Protein AF-A0A965SFL3-F1 (afdb_monomer)

Secondary structure (DSSP, 8-state):
-EEESS-SSS-HHHHHHHHHHTTPPPEEE---TTHHHHSHHHHHHHHHHHHHHHHHS-STTSS--

pLDDT: mean 90.81, std 15.72, range [41.16, 98.62]

Solvent-accessible surface area (backbone atoms only — not comparable to full-atom values): 3907 Å² total; per-residue (Å²): 70,77,38,39,69,58,14,77,88,64,39,39,70,60,51,50,53,51,29,63,75,65,74,43,64,79,43,83,39,90,33,41,79,56,26,64,74,80,38,45,66,62,40,49,51,50,51,53,50,44,54,49,52,63,74,70,45,78,80,86,76,82,84,82,132

Sequence (65 aa):
MVLTTRDQLVPPRKQRQLAETASADVIPLDGDHFVNVLQPAEFSVATTRAVRQVLVAPAAGLVAR

Mean predicted aligned error: 5.35 Å

Structure (mmCIF, N/CA/C/O backbone):
data_AF-A0A965SFL3-F1
#
_entry.id   AF-A0A965SFL3-F1
#
loop_
_atom_site.group_PDB
_atom_site.id
_atom_site.type_symbol
_atom_site.label_atom_id
_atom_site.label_alt_id
_atom_site.label_comp_id
_atom_site.label_asym_id
_atom_site.label_entity_id
_atom_site.label_seq_id
_atom_site.pdbx_PDB_ins_code
_atom_site.Cartn_x
_atom_site.Cartn_y
_atom_site.Cartn_z
_atom_site.occupancy
_atom_site.B_iso_or_equiv
_atom_site.auth_seq_id
_atom_site.auth_comp_id
_atom_site.auth_asym_id
_atom_site.auth_atom_id
_atom_site.pdbx_PDB_model_num
ATOM 1 N N . MET A 1 1 ? -6.066 -0.400 3.076 1.00 92.19 1 MET A N 1
ATOM 2 C CA . MET A 1 1 ? -4.730 0.235 3.039 1.00 92.19 1 MET A CA 1
ATOM 3 C C . MET A 1 1 ? -3.796 -0.611 2.186 1.00 92.19 1 MET A C 1
ATOM 5 O O . MET A 1 1 ? -3.774 -1.822 2.361 1.00 92.19 1 MET A O 1
ATOM 9 N N . VAL A 1 2 ? -3.040 0.001 1.272 1.00 97.88 2 VAL A N 1
ATOM 10 C CA . VAL A 1 2 ? -1.967 -0.694 0.539 1.00 97.88 2 VAL A CA 1
ATOM 11 C C . VAL A 1 2 ? -0.728 -0.760 1.433 1.00 97.88 2 VAL A C 1
ATOM 13 O O . VAL A 1 2 ? -0.358 0.253 2.022 1.00 97.88 2 VAL A O 1
ATOM 16 N N . LEU A 1 3 ? -0.119 -1.940 1.550 1.00 98.50 3 LEU A N 1
ATOM 17 C CA . LEU A 1 3 ? 1.081 -2.176 2.352 1.00 98.50 3 LEU A CA 1
ATOM 18 C C . LEU A 1 3 ? 2.197 -2.739 1.480 1.00 98.50 3 LEU A C 1
ATOM 20 O O . LEU A 1 3 ? 2.048 -3.822 0.924 1.00 98.50 3 LEU A O 1
ATOM 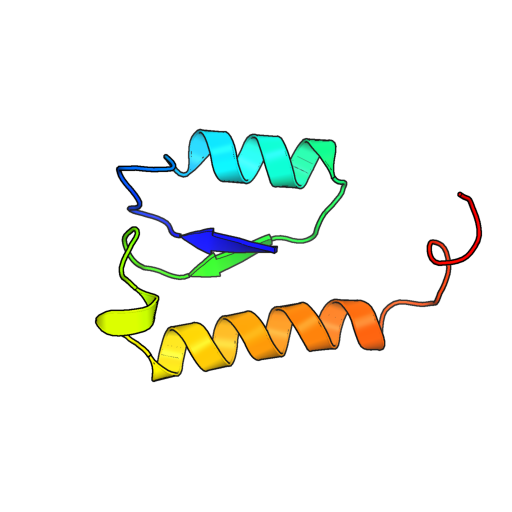24 N N . THR A 1 4 ? 3.330 -2.052 1.414 1.00 98.56 4 THR A N 1
ATOM 25 C CA . THR A 1 4 ? 4.518 -2.506 0.674 1.00 98.56 4 THR A CA 1
ATOM 26 C C . THR A 1 4 ? 5.382 -3.435 1.524 1.00 98.56 4 THR A C 1
ATOM 28 O O . THR A 1 4 ? 5.632 -3.154 2.698 1.00 98.56 4 THR A O 1
ATOM 31 N N . THR A 1 5 ? 5.864 -4.542 0.959 1.00 98.44 5 THR A N 1
ATOM 32 C CA . THR A 1 5 ? 6.564 -5.606 1.712 1.00 98.44 5 THR A CA 1
ATOM 33 C C . THR A 1 5 ? 8.051 -5.347 1.968 1.00 98.44 5 THR A C 1
ATOM 35 O O . THR A 1 5 ? 8.605 -5.948 2.889 1.00 98.44 5 THR A O 1
ATOM 38 N N . ARG A 1 6 ? 8.701 -4.465 1.195 1.00 98.25 6 ARG A N 1
ATOM 39 C CA . ARG A 1 6 ? 10.152 -4.188 1.247 1.00 98.25 6 ARG A CA 1
ATOM 40 C C . ARG A 1 6 ? 10.505 -2.703 1.394 1.00 98.25 6 ARG A C 1
ATOM 42 O O . ARG A 1 6 ? 11.654 -2.326 1.176 1.00 98.25 6 ARG A O 1
ATOM 49 N N . ASP A 1 7 ? 9.545 -1.848 1.737 1.00 98.38 7 ASP A N 1
ATOM 50 C CA . ASP A 1 7 ? 9.799 -0.414 1.920 1.00 98.38 7 ASP A CA 1
ATOM 51 C C . ASP A 1 7 ? 10.788 -0.171 3.072 1.00 98.38 7 ASP A C 1
ATOM 53 O O . ASP A 1 7 ? 10.601 -0.649 4.191 1.00 98.38 7 ASP A O 1
ATOM 57 N N . GLN A 1 8 ? 11.867 0.555 2.780 1.00 96.94 8 GLN A N 1
ATOM 58 C CA . GLN A 1 8 ? 12.924 0.870 3.740 1.00 96.94 8 GLN A CA 1
ATOM 59 C C . GLN A 1 8 ? 12.745 2.247 4.398 1.00 96.94 8 GLN A C 1
ATOM 61 O O . GLN A 1 8 ? 13.272 2.467 5.488 1.00 96.94 8 GLN A O 1
ATOM 66 N N . LEU A 1 9 ? 11.989 3.159 3.778 1.00 98.06 9 LEU A N 1
ATOM 67 C CA . LEU A 1 9 ? 11.705 4.491 4.321 1.00 98.06 9 LEU A CA 1
ATOM 68 C C . LEU A 1 9 ? 10.534 4.442 5.306 1.00 98.06 9 LEU A C 1
ATOM 70 O O . LEU A 1 9 ? 10.589 5.035 6.386 1.00 98.06 9 LEU A O 1
ATOM 74 N N . VAL A 1 10 ? 9.507 3.660 4.977 1.00 97.81 10 VAL A N 1
ATOM 75 C CA . VAL A 1 10 ? 8.398 3.322 5.870 1.00 97.81 10 VAL A CA 1
ATOM 76 C C . VAL A 1 10 ? 8.359 1.803 6.051 1.00 97.81 10 VAL A C 1
ATOM 78 O O . VAL A 1 10 ? 7.614 1.117 5.355 1.00 97.81 10 VAL A O 1
ATOM 81 N N . PRO A 1 11 ? 9.126 1.245 7.008 1.00 98.31 11 PRO A N 1
ATOM 82 C CA . PRO A 1 11 ? 9.223 -0.199 7.199 1.00 98.31 11 PRO A CA 1
ATOM 83 C C . PRO A 1 11 ? 7.857 -0.892 7.329 1.00 98.31 11 PRO A C 1
ATOM 85 O O . PRO A 1 11 ? 6.997 -0.368 8.049 1.00 98.31 11 PRO A O 1
ATOM 88 N N . PRO A 1 12 ? 7.667 -2.108 6.772 1.00 98.50 12 PRO A N 1
ATOM 89 C CA . PRO A 1 12 ? 6.388 -2.824 6.804 1.00 98.50 12 PRO A CA 1
ATOM 90 C C . PRO A 1 12 ? 5.778 -2.938 8.204 1.00 98.50 12 PRO A C 1
ATOM 92 O O . PRO A 1 12 ? 4.566 -2.844 8.358 1.00 98.50 12 PRO A O 1
ATOM 95 N N . ARG A 1 13 ? 6.606 -3.070 9.251 1.00 98.44 13 ARG A N 1
ATOM 96 C CA . ARG A 1 13 ? 6.137 -3.091 10.649 1.00 98.44 13 ARG A CA 1
ATOM 97 C C . ARG A 1 13 ? 5.329 -1.845 11.034 1.00 98.44 13 ARG A C 1
ATOM 99 O O . ARG A 1 13 ? 4.312 -1.971 11.701 1.00 98.44 13 ARG A O 1
ATOM 106 N N . LYS A 1 14 ? 5.750 -0.655 10.588 1.00 98.50 14 LYS A N 1
ATOM 107 C CA . LYS A 1 14 ? 5.054 0.608 10.875 1.00 98.50 14 LYS A CA 1
ATOM 108 C C . LYS A 1 14 ? 3.755 0.703 10.079 1.00 98.50 14 LYS A C 1
ATOM 110 O O . LYS A 1 14 ? 2.759 1.189 10.598 1.00 98.50 14 LYS A O 1
ATOM 115 N N . GLN A 1 15 ? 3.755 0.198 8.846 1.00 98.50 15 GLN A N 1
ATOM 116 C CA . GLN A 1 15 ? 2.551 0.138 8.018 1.00 98.50 15 GLN A CA 1
ATOM 117 C C . GLN A 1 15 ? 1.495 -0.799 8.628 1.00 98.50 15 GLN A C 1
ATOM 119 O O . GLN A 1 15 ? 0.328 -0.427 8.691 1.00 98.50 15 GLN A O 1
ATOM 124 N N . ARG A 1 16 ? 1.903 -1.971 9.148 1.00 98.56 16 ARG A N 1
ATOM 125 C CA . ARG A 1 16 ? 1.006 -2.885 9.886 1.00 98.56 16 ARG A CA 1
ATOM 126 C C . ARG A 1 16 ? 0.435 -2.225 11.139 1.00 98.56 16 ARG A C 1
ATOM 128 O O . ARG A 1 16 ? -0.775 -2.227 11.307 1.00 98.56 16 ARG A O 1
ATOM 135 N N . GLN A 1 17 ? 1.282 -1.583 11.948 1.00 98.56 17 GLN A N 1
ATOM 136 C CA . GLN A 1 17 ? 0.841 -0.867 13.150 1.00 98.56 17 GLN A CA 1
ATOM 137 C C . GLN A 1 17 ? -0.188 0.230 12.829 1.00 98.56 17 GLN A C 1
ATOM 139 O O . GLN A 1 17 ? -1.165 0.404 13.559 1.00 98.56 17 GLN A O 1
ATOM 144 N N . LEU A 1 18 ? 0.013 0.972 11.734 1.00 97.69 18 LEU A N 1
ATOM 145 C CA . LEU A 1 18 ? -0.957 1.961 11.266 1.00 97.69 18 LEU A CA 1
ATOM 146 C C . LEU A 1 18 ? -2.277 1.298 10.857 1.00 97.69 18 LEU A C 1
ATOM 148 O O . LEU A 1 18 ? -3.331 1.779 11.259 1.00 97.69 18 LEU A O 1
ATOM 152 N N . ALA A 1 19 ? -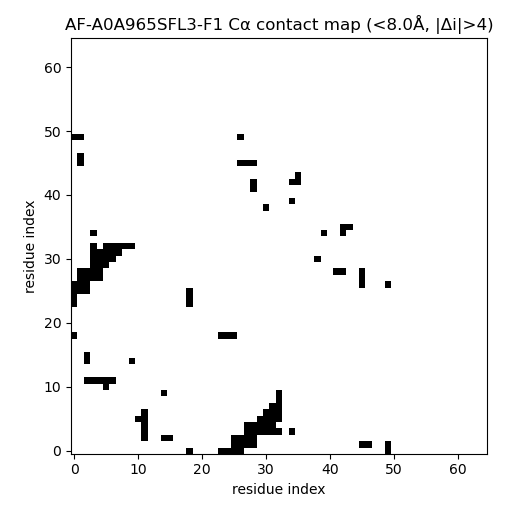2.227 0.205 10.093 1.00 97.31 19 ALA A N 1
ATOM 153 C CA . ALA A 1 19 ? -3.425 -0.519 9.675 1.00 97.31 19 ALA A CA 1
ATOM 154 C C . ALA A 1 19 ? -4.226 -1.047 10.877 1.00 97.31 19 ALA A C 1
ATOM 156 O O . ALA A 1 19 ? -5.437 -0.856 10.926 1.00 97.31 19 ALA A O 1
ATOM 157 N N . GLU A 1 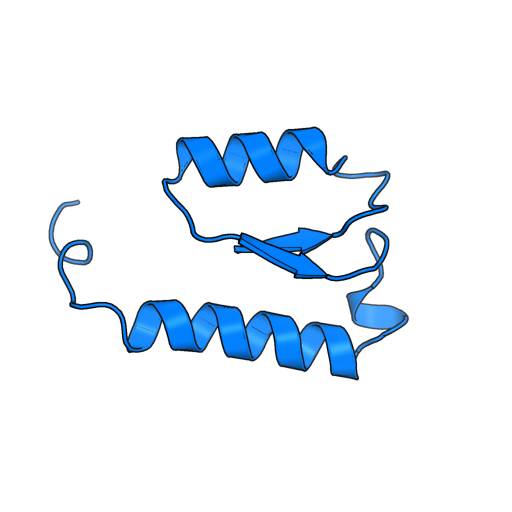20 ? -3.549 -1.624 11.873 1.00 97.69 20 GLU A N 1
ATOM 158 C CA . GLU A 1 20 ? -4.157 -2.082 13.130 1.00 97.69 20 GLU A CA 1
ATOM 159 C C . GLU A 1 20 ? -4.818 -0.923 13.885 1.00 97.69 20 GLU A C 1
ATOM 161 O O . GLU A 1 20 ? -5.993 -0.995 14.239 1.00 97.69 20 GLU A O 1
ATOM 166 N N . THR A 1 21 ? -4.094 0.186 14.063 1.00 97.94 21 THR A N 1
ATOM 167 C CA . THR A 1 21 ? -4.605 1.378 14.763 1.00 97.94 21 THR A CA 1
ATOM 168 C C . THR A 1 21 ? -5.810 1.988 14.043 1.00 97.94 21 THR A C 1
ATOM 170 O O . THR A 1 21 ? -6.746 2.466 14.678 1.00 97.94 21 THR A O 1
ATOM 173 N N . ALA A 1 22 ? -5.802 1.963 12.711 1.00 95.38 22 ALA A N 1
ATOM 174 C CA . ALA A 1 22 ? -6.875 2.486 11.878 1.00 95.38 22 ALA A CA 1
ATOM 175 C C . ALA A 1 22 ? -8.029 1.491 11.665 1.00 95.38 22 ALA A C 1
ATOM 177 O O . ALA A 1 22 ? -8.988 1.845 10.981 1.00 95.38 22 ALA A O 1
ATOM 178 N N . SER A 1 23 ? -7.942 0.263 12.198 1.00 94.81 23 SER A N 1
ATOM 179 C CA . SER A 1 23 ? -8.868 -0.838 11.874 1.00 94.81 23 SER A CA 1
ATOM 180 C C . SER A 1 23 ? -9.065 -1.008 10.359 1.00 94.81 23 SER A C 1
ATOM 182 O O . SER A 1 23 ? -10.178 -1.199 9.874 1.00 94.81 23 SER A O 1
ATOM 184 N N . ALA A 1 24 ? -7.980 -0.869 9.596 1.00 95.00 24 ALA A N 1
ATOM 185 C CA . ALA A 1 24 ? -8.005 -0.874 8.142 1.00 95.00 24 ALA A CA 1
ATOM 186 C C . ALA A 1 24 ? -7.638 -2.250 7.578 1.00 95.00 24 ALA A C 1
ATOM 188 O O . ALA A 1 24 ? -6.614 -2.829 7.944 1.00 95.00 24 ALA A O 1
ATOM 189 N N . ASP A 1 25 ? -8.404 -2.713 6.590 1.00 95.38 25 ASP A N 1
ATOM 190 C CA . ASP A 1 25 ? -8.040 -3.893 5.806 1.00 95.38 25 ASP A CA 1
ATOM 191 C C . ASP A 1 25 ? -6.712 -3.681 5.072 1.00 95.38 25 ASP A C 1
ATOM 193 O O . ASP A 1 25 ? -6.448 -2.606 4.520 1.00 95.38 25 ASP A O 1
ATOM 197 N N . VAL A 1 26 ? -5.873 -4.716 5.025 1.00 96.94 26 VAL A N 1
ATOM 198 C CA . VAL A 1 26 ? -4.550 -4.663 4.389 1.00 96.94 26 VAL A CA 1
ATOM 199 C C . VAL A 1 26 ? -4.585 -5.328 3.015 1.00 96.94 26 VAL A C 1
ATOM 201 O O . VAL A 1 26 ? -4.942 -6.495 2.881 1.00 96.94 26 VAL A O 1
ATOM 204 N N . ILE A 1 27 ? -4.128 -4.599 1.997 1.00 98.25 27 ILE A N 1
ATOM 205 C CA . ILE A 1 27 ? -3.805 -5.127 0.670 1.00 98.25 27 ILE A CA 1
ATOM 206 C C . ILE A 1 27 ? -2.278 -5.150 0.554 1.00 98.25 27 ILE A C 1
ATOM 20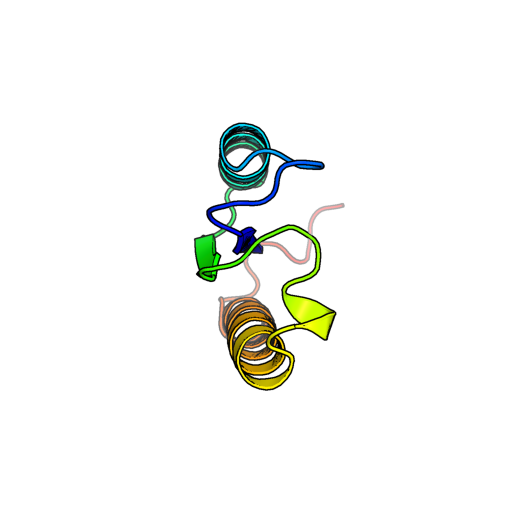8 O O . ILE A 1 27 ? -1.674 -4.088 0.374 1.00 98.25 27 ILE A O 1
ATOM 212 N N . PRO A 1 28 ? -1.632 -6.321 0.685 1.00 97.94 28 PRO A N 1
ATOM 213 C CA . PRO A 1 28 ? -0.195 -6.416 0.504 1.00 97.94 28 PRO A CA 1
ATOM 214 C C . PRO A 1 28 ? 0.164 -6.182 -0.967 1.00 97.94 28 PRO A C 1
ATOM 216 O O . PRO A 1 28 ? -0.480 -6.713 -1.872 1.00 97.94 28 PRO A O 1
ATOM 219 N N . LEU A 1 29 ? 1.216 -5.406 -1.186 1.00 98.62 29 LEU A N 1
ATOM 220 C CA . LEU A 1 29 ? 1.828 -5.143 -2.476 1.00 98.62 29 LEU A CA 1
ATOM 221 C C . LEU A 1 29 ? 3.311 -5.473 -2.364 1.00 98.62 29 LEU A C 1
ATOM 223 O O . LEU A 1 29 ? 4.022 -4.934 -1.513 1.00 98.62 29 LEU A O 1
ATOM 227 N N . ASP A 1 30 ? 3.774 -6.385 -3.208 1.00 98.50 30 ASP A N 1
ATOM 228 C CA . ASP A 1 30 ? 5.185 -6.717 -3.239 1.00 98.50 30 ASP A CA 1
ATOM 229 C C . ASP A 1 30 ? 5.981 -5.573 -3.871 1.00 98.50 30 ASP A C 1
ATOM 231 O O . ASP A 1 30 ? 5.735 -5.223 -5.019 1.00 98.50 30 ASP A O 1
ATOM 235 N N . GLY A 1 31 ? 6.890 -4.956 -3.116 1.00 97.62 31 GLY A N 1
ATOM 236 C CA . GLY A 1 31 ? 7.574 -3.748 -3.573 1.00 97.62 31 GLY A CA 1
ATOM 237 C C . GLY A 1 31 ? 8.239 -2.957 -2.454 1.00 97.62 31 GLY A C 1
ATOM 238 O O . GLY A 1 31 ? 7.991 -3.198 -1.269 1.00 97.62 31 GLY A O 1
ATOM 239 N N . ASP A 1 32 ? 9.111 -2.033 -2.846 1.00 97.69 32 ASP A N 1
ATOM 240 C CA . ASP A 1 32 ? 9.730 -1.058 -1.951 1.00 97.69 32 ASP A CA 1
ATOM 241 C C . ASP A 1 32 ? 8.938 0.263 -1.924 1.00 97.69 32 ASP A C 1
ATOM 243 O O . ASP A 1 32 ? 7.782 0.322 -2.346 1.00 97.69 32 ASP A O 1
ATOM 247 N N . HIS A 1 33 ? 9.560 1.327 -1.414 1.00 98.31 33 HIS A N 1
ATOM 248 C CA . HIS A 1 33 ? 8.945 2.649 -1.319 1.00 98.31 33 HIS A CA 1
ATOM 249 C C . HIS A 1 33 ? 8.535 3.237 -2.677 1.00 98.31 33 HIS A C 1
ATOM 251 O O . HIS A 1 33 ? 7.560 3.979 -2.764 1.00 98.31 33 HIS A O 1
ATOM 257 N N . PHE A 1 34 ? 9.277 2.911 -3.737 1.00 98.25 34 PHE A N 1
ATOM 258 C CA . PHE A 1 34 ? 9.101 3.463 -5.077 1.00 98.25 34 PHE A CA 1
ATOM 259 C C . PHE A 1 34 ? 8.346 2.507 -6.005 1.00 98.25 34 PHE A C 1
ATOM 261 O O . PHE A 1 34 ? 8.381 2.669 -7.227 1.00 98.25 34 PHE A O 1
ATOM 268 N N . VAL A 1 35 ? 7.620 1.527 -5.456 1.00 98.12 35 VAL A N 1
ATOM 269 C CA . VAL A 1 35 ? 6.802 0.578 -6.229 1.00 98.12 35 VAL A CA 1
ATOM 270 C C . VAL A 1 35 ? 5.812 1.274 -7.174 1.00 98.12 35 VAL A C 1
ATOM 272 O O . VAL A 1 35 ? 5.510 0.756 -8.241 1.00 98.12 35 VAL A O 1
ATOM 275 N N . ASN A 1 36 ? 5.354 2.485 -6.848 1.00 97.62 36 ASN A N 1
ATOM 276 C CA . ASN A 1 36 ? 4.496 3.293 -7.719 1.00 97.62 36 ASN A CA 1
ATOM 277 C C . ASN A 1 36 ? 5.189 3.749 -9.016 1.00 97.62 36 ASN A C 1
ATOM 279 O O . ASN A 1 36 ? 4.511 3.987 -10.011 1.00 97.62 36 ASN A O 1
ATOM 283 N N . VAL A 1 37 ? 6.517 3.881 -9.003 1.00 98.12 37 VAL A N 1
ATOM 284 C CA . VAL A 1 37 ? 7.337 4.234 -10.170 1.00 98.12 37 VAL A CA 1
ATOM 285 C C . VAL A 1 37 ? 7.848 2.975 -10.867 1.00 98.12 37 VAL A C 1
ATOM 287 O O . VAL A 1 37 ? 7.814 2.895 -12.091 1.00 98.12 37 VAL A O 1
ATOM 290 N N . LEU A 1 38 ? 8.315 1.993 -10.092 1.00 98.12 38 LEU A N 1
ATOM 291 C CA . LEU A 1 38 ? 8.941 0.774 -10.609 1.00 98.12 38 LEU A CA 1
ATOM 292 C C . LEU A 1 38 ? 7.922 -0.233 -11.164 1.00 98.12 38 LEU A C 1
ATOM 294 O O . LEU A 1 38 ? 8.232 -0.966 -12.099 1.00 98.12 38 LEU A O 1
ATOM 298 N N . GLN A 1 39 ? 6.720 -0.277 -10.584 1.00 98.25 39 GLN A N 1
ATOM 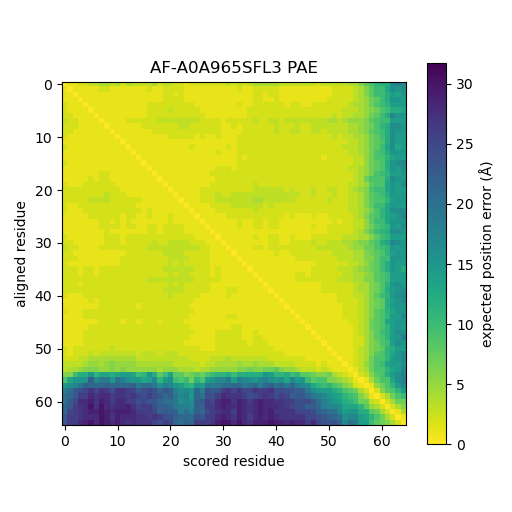299 C CA . GLN A 1 39 ? 5.652 -1.237 -10.889 1.00 98.25 39 GLN A CA 1
ATOM 300 C C . GLN A 1 39 ? 4.283 -0.521 -10.937 1.00 98.25 39 GLN A C 1
ATOM 302 O O . GLN A 1 39 ? 3.386 -0.780 -10.124 1.00 98.25 39 GLN A O 1
ATOM 307 N N . PRO A 1 40 ? 4.106 0.445 -11.859 1.00 98.06 40 PRO A N 1
ATOM 308 C CA . PRO A 1 40 ? 2.951 1.344 -11.856 1.00 98.06 40 PRO A CA 1
ATOM 309 C C . PRO A 1 40 ? 1.619 0.621 -12.093 1.00 98.06 40 PRO A C 1
ATOM 311 O O . PRO A 1 40 ? 0.585 1.057 -11.580 1.00 98.06 40 PRO A O 1
ATOM 314 N N . ALA A 1 41 ? 1.615 -0.486 -12.840 1.00 98.56 41 ALA A N 1
ATOM 315 C CA . ALA A 1 41 ? 0.407 -1.265 -13.097 1.00 98.56 41 ALA A CA 1
ATOM 316 C C . ALA A 1 41 ? -0.071 -1.984 -11.825 1.00 98.56 41 ALA A C 1
ATOM 318 O O . ALA A 1 41 ? -1.232 -1.860 -1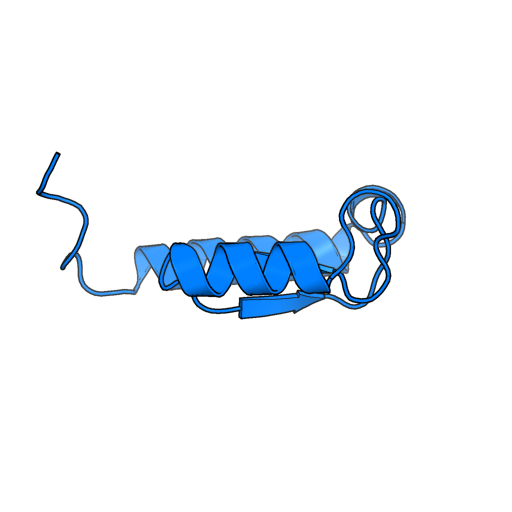1.433 1.00 98.56 41 ALA A O 1
ATOM 319 N N . GLU A 1 42 ? 0.833 -2.673 -11.135 1.00 98.50 42 GLU A N 1
ATOM 320 C CA . GLU A 1 42 ? 0.578 -3.392 -9.890 1.00 98.50 42 GLU A CA 1
ATOM 321 C C . GLU A 1 42 ? 0.142 -2.431 -8.785 1.00 98.50 42 GLU A C 1
ATOM 323 O O . GLU A 1 42 ? -0.848 -2.678 -8.089 1.00 98.50 42 GLU A O 1
ATOM 328 N N . PHE A 1 43 ? 0.823 -1.288 -8.679 1.00 98.56 43 PHE A N 1
ATOM 329 C CA . PHE A 1 43 ? 0.445 -0.227 -7.756 1.00 98.56 43 PHE A CA 1
ATOM 330 C C . PHE A 1 43 ? -0.964 0.315 -8.045 1.00 98.56 43 PHE A C 1
ATOM 332 O O . PHE A 1 43 ? -1.773 0.476 -7.123 1.00 98.56 43 PHE A O 1
ATOM 339 N N . SER A 1 44 ? -1.293 0.550 -9.320 1.00 98.50 44 SER A N 1
ATOM 340 C CA . SER A 1 44 ? -2.615 1.038 -9.738 1.00 98.50 44 SER A CA 1
ATOM 341 C C . SER A 1 44 ? -3.721 0.029 -9.428 1.00 98.50 44 SER A C 1
ATOM 343 O O . SER A 1 44 ? -4.790 0.408 -8.938 1.00 98.50 44 SER A O 1
ATOM 345 N N . VAL A 1 45 ? -3.466 -1.264 -9.649 1.00 98.50 45 VAL A N 1
ATOM 346 C CA . VAL A 1 45 ? -4.396 -2.349 -9.307 1.00 98.50 45 VAL A CA 1
ATOM 347 C C . VAL A 1 45 ? -4.625 -2.410 -7.797 1.00 98.50 45 VAL A C 1
ATOM 349 O O . VAL A 1 45 ? -5.778 -2.409 -7.360 1.00 98.50 45 VAL A O 1
ATOM 352 N N . ALA A 1 46 ? -3.558 -2.412 -6.990 1.00 98.38 46 ALA A N 1
ATOM 353 C CA . ALA A 1 46 ? -3.659 -2.469 -5.531 1.00 98.38 46 ALA A CA 1
ATOM 354 C C . ALA A 1 46 ? -4.429 -1.266 -4.963 1.00 98.38 46 ALA A C 1
ATOM 356 O O . ALA A 1 46 ? -5.341 -1.434 -4.150 1.00 98.38 46 ALA A O 1
ATOM 357 N N . THR A 1 47 ? -4.126 -0.063 -5.453 1.00 97.94 47 THR A N 1
ATOM 358 C CA . THR A 1 47 ? -4.796 1.176 -5.035 1.00 97.94 47 THR A CA 1
ATOM 359 C C . THR A 1 47 ? -6.270 1.181 -5.436 1.00 97.94 47 THR A C 1
ATOM 361 O O . THR A 1 47 ? -7.136 1.459 -4.607 1.00 97.94 47 THR A O 1
ATOM 364 N N . THR A 1 48 ? -6.588 0.791 -6.674 1.00 97.81 48 THR A N 1
ATOM 365 C CA . THR A 1 48 ? -7.982 0.680 -7.137 1.00 97.81 48 THR A CA 1
ATOM 366 C C . THR A 1 48 ? -8.771 -0.305 -6.278 1.00 97.81 48 THR A C 1
ATOM 368 O O . THR A 1 48 ? -9.924 -0.048 -5.926 1.00 97.81 48 THR A O 1
ATOM 371 N N . ARG A 1 49 ? -8.153 -1.431 -5.906 1.00 97.06 49 ARG A N 1
ATOM 372 C CA . ARG A 1 49 ? -8.774 -2.442 -5.045 1.00 97.06 49 ARG A CA 1
ATOM 373 C C . ARG A 1 49 ? -9.050 -1.889 -3.644 1.00 97.06 49 ARG A C 1
ATOM 375 O O . ARG A 1 49 ? -10.146 -2.102 -3.133 1.00 97.06 49 ARG A O 1
ATOM 382 N N . ALA A 1 50 ? -8.116 -1.122 -3.078 1.00 95.75 50 ALA A N 1
ATOM 383 C CA . ALA A 1 50 ? -8.285 -0.462 -1.782 1.00 95.75 50 ALA A CA 1
ATOM 384 C C . ALA A 1 50 ? -9.439 0.551 -1.792 1.00 95.75 50 ALA A C 1
ATOM 386 O O . ALA A 1 50 ? -10.268 0.546 -0.886 1.00 95.75 50 ALA A O 1
ATOM 387 N N . VAL A 1 51 ? -9.538 1.380 -2.836 1.00 95.88 51 VAL A N 1
ATOM 388 C CA . VAL A 1 51 ? -10.637 2.350 -2.983 1.00 95.88 51 VAL A CA 1
ATOM 389 C C . VAL A 1 51 ? -11.984 1.637 -3.114 1.00 95.88 51 VAL A C 1
ATOM 391 O O . VAL A 1 51 ? -12.946 2.003 -2.444 1.00 95.88 51 VAL A O 1
ATOM 394 N N . ARG A 1 52 ? -12.061 0.578 -3.931 1.00 94.94 52 ARG A N 1
ATOM 395 C CA . ARG A 1 52 ? -13.299 -0.201 -4.096 1.00 94.94 52 ARG A CA 1
ATOM 396 C C . ARG A 1 52 ? -13.769 -0.847 -2.794 1.00 94.94 52 ARG A C 1
ATOM 398 O O . ARG A 1 52 ? -14.973 -0.877 -2.566 1.00 94.94 52 ARG A O 1
ATOM 405 N N . GLN A 1 53 ? -12.860 -1.326 -1.942 1.00 91.94 53 GLN A N 1
ATOM 406 C CA . GLN A 1 53 ?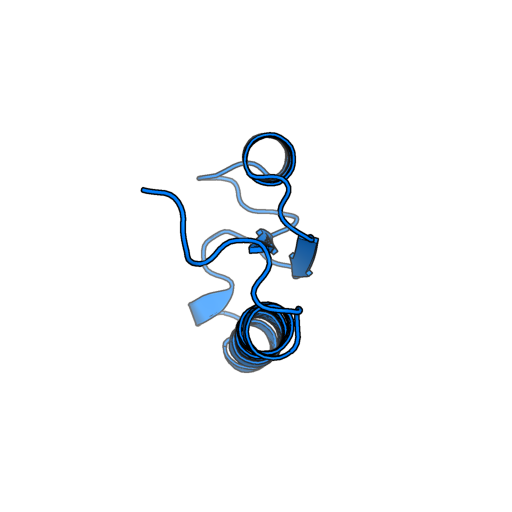 -13.230 -1.882 -0.633 1.00 91.94 53 GLN A CA 1
ATOM 407 C C . GLN A 1 53 ? -13.956 -0.853 0.242 1.00 91.94 53 GLN A C 1
ATOM 409 O O . GLN A 1 53 ? -14.954 -1.193 0.865 1.00 91.94 53 GLN A O 1
ATOM 414 N N . VAL A 1 54 ? -13.523 0.411 0.224 1.00 87.81 54 VAL A N 1
ATOM 415 C CA . VAL A 1 54 ? 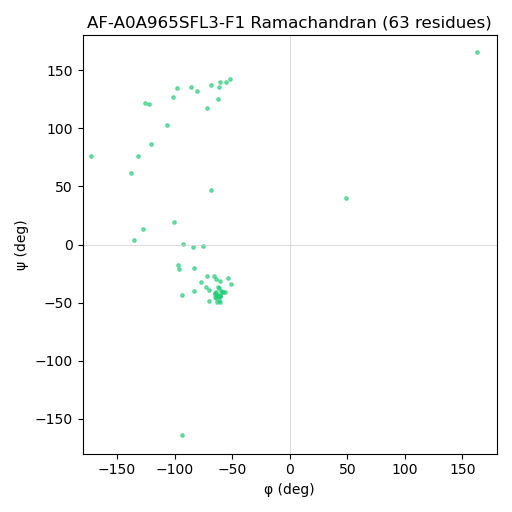-14.183 1.487 0.983 1.00 87.81 54 VAL A CA 1
ATOM 416 C C . VAL A 1 54 ? -15.548 1.849 0.393 1.00 87.81 54 VAL A C 1
ATOM 418 O O . VAL A 1 54 ? -16.486 2.093 1.142 1.00 87.81 54 VAL A O 1
ATOM 421 N N . LEU A 1 55 ? -15.683 1.867 -0.937 1.00 88.31 55 LEU A N 1
ATOM 422 C CA . LEU A 1 55 ? -16.941 2.232 -1.606 1.00 88.31 55 LEU A CA 1
ATOM 423 C C . LEU A 1 55 ? -18.045 1.172 -1.474 1.00 88.31 55 LEU A C 1
ATOM 425 O O . LEU A 1 55 ? -19.222 1.508 -1.572 1.00 88.31 55 LEU A O 1
ATOM 429 N N . VAL A 1 56 ? -17.673 -0.101 -1.314 1.00 80.81 56 VAL A N 1
ATOM 430 C CA . VAL A 1 56 ? -18.618 -1.228 -1.208 1.00 80.81 56 VAL A CA 1
ATOM 431 C C . VAL A 1 56 ? -18.884 -1.615 0.252 1.00 80.81 56 VAL A C 1
ATOM 433 O O . VAL A 1 56 ? -19.885 -2.270 0.540 1.00 80.81 56 VAL A O 1
ATOM 436 N N . ALA A 1 57 ? -18.026 -1.199 1.188 1.00 68.94 57 ALA A N 1
ATOM 437 C CA . ALA A 1 57 ? -18.295 -1.361 2.609 1.00 68.94 57 ALA A CA 1
ATOM 438 C C . ALA A 1 57 ? -19.567 -0.576 2.998 1.00 68.94 57 ALA A C 1
ATOM 440 O O . ALA A 1 57 ? -19.724 0.576 2.581 1.00 68.94 57 ALA A O 1
ATOM 441 N N . PRO A 1 58 ? -20.488 -1.160 3.793 1.00 59.47 58 PRO A N 1
ATOM 442 C CA . PRO A 1 58 ? -21.631 -0.417 4.302 1.00 59.47 58 PRO A CA 1
ATOM 443 C C . PRO A 1 58 ? -21.134 0.825 5.046 1.00 59.47 58 PRO A C 1
ATOM 445 O O . PRO A 1 58 ? -20.140 0.757 5.768 1.00 59.47 58 PRO A O 1
ATOM 448 N N . ALA A 1 59 ? -21.826 1.954 4.867 1.00 58.31 59 ALA A N 1
ATOM 449 C CA . ALA A 1 59 ? -21.472 3.271 5.402 1.00 58.31 59 ALA A CA 1
ATOM 450 C C . ALA A 1 59 ? -21.600 3.372 6.940 1.00 58.31 59 ALA A C 1
ATOM 452 O O . ALA A 1 59 ? -22.157 4.329 7.467 1.00 58.31 59 ALA A O 1
ATOM 453 N N . ALA A 1 60 ? -21.083 2.398 7.685 1.00 52.69 60 ALA A N 1
ATOM 454 C CA . ALA A 1 60 ? -21.107 2.360 9.141 1.00 52.69 60 ALA A CA 1
ATOM 455 C C . ALA A 1 60 ? -20.097 3.328 9.794 1.00 52.69 60 ALA A C 1
ATOM 457 O O . ALA A 1 60 ? -20.044 3.407 11.015 1.00 52.69 60 ALA A O 1
ATOM 458 N N . GLY A 1 61 ? -19.300 4.069 9.010 1.00 53.12 61 GLY A N 1
ATOM 459 C CA . GLY A 1 61 ? -18.227 4.926 9.534 1.00 53.12 61 GLY A CA 1
ATOM 460 C C . GLY A 1 61 ? -18.122 6.333 8.943 1.00 53.12 61 GLY A C 1
ATOM 461 O O . GLY A 1 61 ? -17.194 7.050 9.299 1.00 53.12 61 GLY A O 1
ATOM 462 N N . LEU A 1 62 ? -19.031 6.752 8.052 1.00 53.94 62 LEU A N 1
ATOM 463 C CA . LEU A 1 62 ? -18.954 8.082 7.420 1.00 53.94 62 LEU A CA 1
ATOM 464 C C . LEU A 1 62 ? -19.741 9.186 8.152 1.00 53.94 62 LEU A C 1
ATOM 466 O O . LEU A 1 62 ? -19.701 10.334 7.720 1.00 53.94 62 LEU A O 1
ATOM 470 N N . VAL A 1 63 ? -20.408 8.874 9.270 1.00 46.94 63 VAL A N 1
ATOM 471 C CA . VAL A 1 63 ? -21.146 9.850 10.094 1.00 46.94 63 VAL A CA 1
ATOM 472 C C . VAL A 1 63 ? -20.779 9.679 11.570 1.00 46.94 63 VAL A C 1
ATOM 474 O O . VAL A 1 63 ? -21.528 9.081 12.331 1.00 46.94 63 VAL A O 1
ATOM 477 N N . ALA A 1 64 ? -19.600 10.164 11.964 1.00 42.88 64 ALA A N 1
ATOM 478 C CA . ALA A 1 64 ? -19.278 10.558 13.342 1.00 42.88 64 ALA A CA 1
ATOM 479 C C . ALA A 1 64 ? -17.899 11.241 13.381 1.00 42.88 64 ALA A C 1
ATOM 481 O O . ALA A 1 64 ? -16.902 10.632 13.773 1.00 42.88 64 ALA A O 1
ATOM 482 N N . ARG A 1 65 ? -17.835 12.501 12.947 1.00 41.16 65 ARG A N 1
ATOM 483 C CA . ARG A 1 65 ? -16.839 13.479 13.398 1.00 41.16 65 ARG A CA 1
ATOM 484 C C . ARG A 1 65 ? -17.504 14.837 13.503 1.00 41.16 65 ARG A C 1
ATOM 4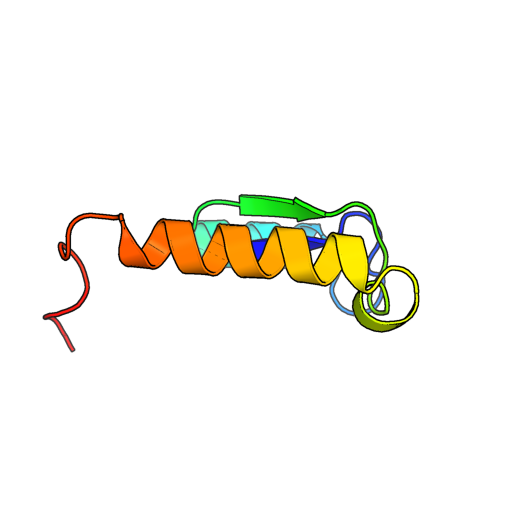86 O O . ARG A 1 65 ? -18.261 15.164 12.564 1.00 41.16 65 ARG A O 1
#

Nearest PDB structures (foldseek):
  2qjw-assembly2_C  TM=7.552E-01  e=1.867E-01  Xanthomonas campestris pv. campestris
  2qjw-assembly2_D  TM=6.931E-01  e=2.002E-01  Xanthomonas campestris pv. campestris
  5ie7-assembly1_B  TM=7.030E-01  e=4.020E-01  Clonostachys rosea
  5xo8-assembly2_D  TM=7.020E-01  e=4.310E-01  Rhinocladiella mackenziei CBS 650.93
  5ie4-assembly1_B  TM=7.000E-01  e=4.956E-01  Clonostachys rosea

Radius of gyration: 12.96 Å; Cα contacts (8 Å, |Δi|>4): 63; chains: 1; bounding box: 35×20×28 Å

Foldseek 3Di:
DEAECAEPVCHSVNVVVVCVVVVHDYDYQHDYPCCCPVPVPSVVVSVVVRVVVVVPPPPPDPPDD